Protein AF-A0A8T3NIB8-F1 (afdb_monomer_lite)

Structure (mmCIF, N/CA/C/O backbone):
data_AF-A0A8T3NIB8-F1
#
_entry.id   AF-A0A8T3NIB8-F1
#
loop_
_atom_site.group_PDB
_atom_site.id
_atom_site.type_symbol
_atom_site.label_atom_id
_atom_site.label_alt_id
_atom_site.label_comp_id
_atom_site.label_asym_id
_atom_site.label_entity_id
_atom_site.label_seq_id
_atom_site.pdbx_PDB_ins_code
_atom_site.Cartn_x
_atom_site.Cartn_y
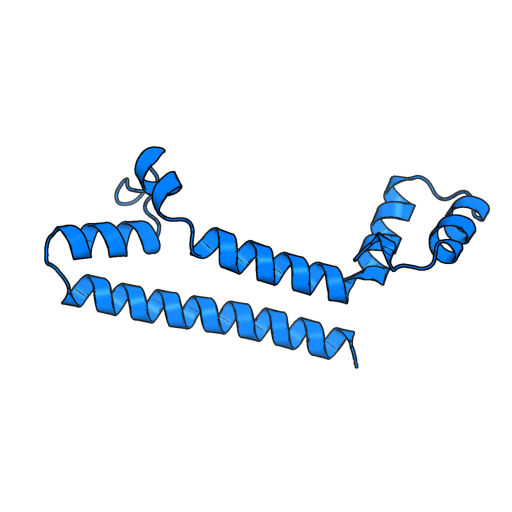_atom_site.Cartn_z
_atom_site.occupancy
_atom_site.B_iso_or_equiv
_atom_site.auth_seq_id
_atom_site.auth_comp_id
_atom_site.auth_asym_id
_atom_site.auth_atom_id
_atom_site.pdbx_PDB_model_num
ATOM 1 N N . ALA A 1 1 ? 17.795 0.548 -10.357 1.00 57.62 1 ALA A N 1
ATOM 2 C CA . ALA A 1 1 ? 16.723 0.029 -11.227 1.00 57.62 1 ALA A CA 1
ATOM 3 C C . ALA A 1 1 ? 16.842 0.654 -12.616 1.00 57.62 1 ALA A C 1
ATOM 5 O O . ALA A 1 1 ? 17.539 0.078 -13.430 1.00 57.62 1 ALA A O 1
ATOM 6 N N . LEU A 1 2 ? 16.345 1.875 -12.857 1.00 57.62 2 LEU A N 1
ATOM 7 C CA . LEU A 1 2 ? 16.507 2.562 -14.156 1.00 57.62 2 LEU A CA 1
ATOM 8 C C . LEU A 1 2 ? 17.973 2.742 -14.598 1.00 57.62 2 LEU A C 1
ATOM 10 O O . LEU A 1 2 ? 18.266 2.635 -15.777 1.00 57.62 2 LEU A O 1
ATOM 14 N N . ALA A 1 3 ? 18.899 2.926 -13.652 1.00 61.31 3 ALA A N 1
ATOM 15 C CA . ALA A 1 3 ? 20.339 3.001 -13.928 1.00 61.31 3 ALA A CA 1
ATOM 16 C C . ALA A 1 3 ? 20.997 1.662 -14.341 1.00 61.31 3 ALA A C 1
ATOM 18 O O . ALA A 1 3 ? 22.173 1.657 -14.677 1.00 61.31 3 ALA A O 1
ATOM 19 N N . LEU A 1 4 ? 20.268 0.538 -14.268 1.00 60.12 4 LEU A N 1
ATOM 20 C CA . LEU A 1 4 ? 20.717 -0.780 -14.745 1.00 60.12 4 LEU A CA 1
ATOM 21 C C . LEU A 1 4 ? 20.227 -1.079 -16.171 1.00 60.12 4 LEU A C 1
ATOM 23 O O . LEU A 1 4 ? 20.554 -2.134 -16.699 1.00 60.12 4 LEU A O 1
ATOM 27 N N . LEU A 1 5 ? 19.406 -0.207 -16.769 1.00 65.56 5 LEU A N 1
ATOM 28 C CA . LEU A 1 5 ? 19.082 -0.314 -18.190 1.00 65.56 5 LEU A CA 1
ATOM 29 C C . LEU A 1 5 ? 20.288 0.165 -18.995 1.00 65.56 5 LEU A C 1
ATOM 31 O O . LEU A 1 5 ? 20.830 1.233 -18.699 1.00 65.56 5 LEU A O 1
ATOM 35 N N . ASP A 1 6 ? 20.686 -0.613 -20.000 1.00 68.56 6 ASP A N 1
ATOM 36 C CA . ASP A 1 6 ? 21.865 -0.306 -20.798 1.00 68.56 6 ASP A CA 1
ATOM 37 C C . ASP A 1 6 ? 21.758 1.102 -21.408 1.00 68.56 6 ASP A C 1
ATOM 39 O O . ASP A 1 6 ? 20.744 1.436 -22.040 1.00 68.56 6 ASP A O 1
ATOM 43 N N . PRO A 1 7 ? 22.791 1.952 -21.251 1.00 69.56 7 PRO A N 1
ATOM 44 C CA . PRO A 1 7 ? 22.801 3.303 -21.812 1.00 69.56 7 PRO A CA 1
ATOM 45 C C . PRO A 1 7 ? 22.635 3.303 -23.340 1.00 69.56 7 PRO A C 1
ATOM 47 O O . PRO A 1 7 ? 22.194 4.305 -23.906 1.00 69.56 7 PRO A O 1
ATOM 50 N N . GLU A 1 8 ? 22.893 2.164 -23.993 1.00 72.94 8 GLU A N 1
ATOM 51 C CA . GLU A 1 8 ? 22.602 1.912 -25.405 1.00 72.94 8 GLU A CA 1
ATOM 52 C C . GLU A 1 8 ? 21.131 2.111 -25.778 1.00 72.94 8 GLU A C 1
ATOM 54 O O . GLU A 1 8 ? 20.866 2.704 -26.819 1.00 72.94 8 GLU A O 1
ATOM 59 N N . ILE A 1 9 ? 20.162 1.713 -24.942 1.00 74.50 9 ILE A N 1
ATOM 60 C CA . ILE A 1 9 ? 18.730 1.884 -25.265 1.00 74.50 9 ILE A CA 1
ATOM 61 C C . ILE A 1 9 ? 18.385 3.374 -25.356 1.00 74.50 9 ILE A C 1
ATOM 63 O O . ILE A 1 9 ? 17.665 3.814 -26.252 1.00 74.50 9 ILE A O 1
ATOM 67 N N . THR A 1 10 ? 18.941 4.176 -24.447 1.00 74.25 10 THR A N 1
ATOM 68 C CA . THR A 1 10 ? 18.723 5.628 -24.442 1.00 74.25 10 THR A CA 1
ATOM 69 C C . THR A 1 10 ? 19.457 6.299 -25.604 1.00 74.25 10 THR A C 1
ATOM 71 O O . THR A 1 10 ? 18.910 7.202 -26.237 1.00 74.25 10 THR A O 1
ATOM 74 N N . ALA A 1 11 ? 20.681 5.856 -25.904 1.00 77.31 11 ALA A N 1
ATOM 75 C CA . ALA A 1 11 ? 21.461 6.358 -27.031 1.00 77.31 11 ALA A CA 1
ATOM 76 C C . ALA A 1 11 ? 20.785 6.047 -28.377 1.00 77.31 11 ALA A C 1
ATOM 78 O O . ALA A 1 11 ? 20.681 6.936 -29.218 1.00 77.31 11 ALA A O 1
ATOM 79 N N . ALA A 1 12 ? 20.249 4.835 -28.546 1.00 79.06 12 ALA A N 1
ATOM 80 C CA . ALA A 1 12 ? 19.514 4.419 -29.735 1.00 79.06 12 ALA A CA 1
ATOM 81 C C . ALA A 1 12 ? 18.218 5.225 -29.924 1.00 79.06 12 ALA A C 1
ATOM 83 O O . ALA A 1 12 ? 17.978 5.751 -31.006 1.00 79.06 12 ALA A O 1
ATOM 84 N N . LEU A 1 13 ? 17.421 5.412 -28.865 1.00 78.81 13 LEU A N 1
ATOM 85 C CA . LEU A 1 13 ? 16.184 6.205 -28.930 1.00 78.81 13 LEU A CA 1
ATOM 86 C C . LEU A 1 13 ? 16.442 7.685 -29.262 1.00 78.81 13 LEU A C 1
ATOM 88 O O . LEU A 1 13 ? 15.643 8.313 -29.957 1.00 78.81 13 LEU A O 1
ATOM 92 N N . ARG A 1 14 ? 17.560 8.247 -28.785 1.00 77.88 14 ARG A N 1
ATOM 93 C CA . ARG A 1 14 ? 17.969 9.621 -29.114 1.00 77.88 14 ARG A CA 1
ATOM 94 C C . ARG A 1 14 ? 18.526 9.749 -30.528 1.00 77.88 14 ARG A C 1
ATOM 96 O O . ARG A 1 14 ? 18.261 10.758 -31.175 1.00 77.88 14 ARG A O 1
ATOM 103 N N . ALA A 1 15 ? 19.255 8.744 -31.011 1.00 81.69 15 ALA A N 1
ATOM 104 C CA . ALA A 1 15 ? 19.738 8.702 -32.390 1.00 81.69 15 ALA A CA 1
ATOM 105 C C . ALA A 1 15 ? 18.579 8.666 -33.405 1.00 81.69 15 ALA A C 1
ATOM 107 O O . ALA A 1 15 ? 18.686 9.265 -34.470 1.00 81.69 15 ALA A O 1
ATOM 108 N N . ASP A 1 16 ? 17.453 8.054 -33.031 1.00 80.69 16 ASP A N 1
ATOM 109 C CA . ASP A 1 16 ? 16.220 7.988 -33.829 1.00 80.69 16 ASP A CA 1
ATOM 110 C C . ASP A 1 16 ? 15.343 9.261 -33.734 1.00 80.69 16 ASP A C 1
ATOM 112 O O . ASP A 1 16 ? 14.228 9.312 -34.254 1.00 80.69 16 ASP A O 1
ATOM 116 N N . GLY A 1 17 ? 15.817 10.308 -33.045 1.00 81.25 17 GLY A N 1
ATOM 117 C CA . GLY A 1 17 ? 15.122 11.594 -32.924 1.00 81.25 17 GLY A CA 1
ATOM 118 C C . GLY A 1 17 ? 13.882 11.577 -32.019 1.00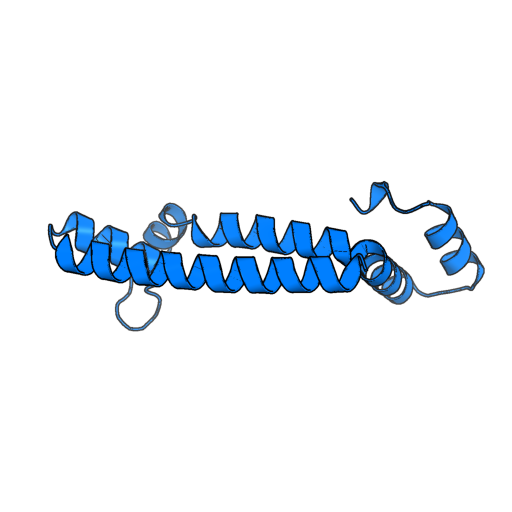 81.25 17 GLY A C 1
ATOM 119 O O . GLY A 1 17 ? 13.022 12.454 -32.136 1.00 81.25 17 GLY A O 1
ATOM 120 N N . ALA A 1 18 ? 13.745 10.593 -31.122 1.00 80.81 18 ALA A N 1
ATOM 121 C CA . ALA A 1 18 ? 12.585 10.500 -30.240 1.00 80.81 18 ALA A CA 1
ATOM 122 C C . ALA A 1 18 ? 12.533 11.659 -29.226 1.00 80.81 18 ALA A C 1
ATOM 124 O O . ALA A 1 18 ? 13.511 11.969 -28.548 1.00 80.81 18 ALA A O 1
ATOM 125 N N . ALA A 1 19 ? 11.351 12.263 -29.068 1.00 81.19 19 ALA A N 1
ATOM 126 C CA . ALA A 1 19 ? 11.110 13.277 -28.044 1.00 81.19 19 ALA A CA 1
ATOM 127 C C . ALA A 1 19 ? 11.221 12.686 -26.623 1.00 81.19 19 ALA A C 1
ATOM 129 O O . ALA A 1 19 ? 10.774 11.565 -26.375 1.00 81.19 19 ALA A O 1
ATOM 130 N N . GLU A 1 20 ? 11.730 13.469 -25.668 1.00 80.81 20 GLU A N 1
ATOM 131 C CA . GLU A 1 20 ? 11.936 13.084 -24.257 1.00 80.81 20 GLU A CA 1
ATOM 132 C C . GLU A 1 20 ? 10.768 12.314 -23.584 1.00 80.81 20 GLU A C 1
ATOM 134 O O . GLU A 1 20 ? 11.035 11.291 -22.948 1.00 80.81 20 GLU A O 1
ATOM 139 N N . PRO A 1 21 ? 9.473 12.673 -23.742 1.00 83.56 21 PRO A N 1
ATOM 140 C CA . PRO A 1 21 ? 8.386 11.887 -23.142 1.00 83.56 21 PRO A CA 1
ATOM 141 C C . PRO A 1 21 ? 8.241 10.484 -23.748 1.00 83.56 21 PRO A C 1
ATOM 143 O O . PRO A 1 21 ? 7.859 9.544 -23.051 1.00 83.56 21 PRO A O 1
ATOM 146 N N . ARG A 1 22 ? 8.578 10.315 -25.033 1.00 82.75 22 ARG A N 1
ATOM 147 C CA . ARG A 1 22 ? 8.573 9.009 -25.701 1.00 82.75 22 ARG A CA 1
ATOM 148 C C . ARG A 1 22 ? 9.716 8.138 -25.186 1.00 82.75 22 ARG A C 1
ATOM 150 O O . ARG A 1 22 ? 9.499 6.963 -24.919 1.00 82.75 22 ARG A O 1
ATOM 157 N N . VAL A 1 23 ? 10.896 8.725 -24.979 1.00 83.94 23 VAL A N 1
ATOM 158 C CA . VAL A 1 23 ? 12.044 8.032 -24.373 1.00 83.94 23 VAL A CA 1
ATOM 159 C C . VAL A 1 23 ? 11.700 7.552 -22.959 1.00 83.94 23 VAL A C 1
ATOM 161 O O . VAL A 1 23 ? 11.929 6.389 -22.632 1.00 83.94 23 VAL A O 1
ATOM 164 N N . ALA A 1 24 ? 11.080 8.408 -22.139 1.00 83.69 24 ALA A N 1
ATOM 165 C CA . ALA A 1 24 ? 10.664 8.052 -20.783 1.00 83.69 24 ALA A CA 1
ATOM 166 C C . ALA A 1 24 ? 9.643 6.901 -20.758 1.00 83.69 24 ALA A C 1
ATOM 168 O O . ALA A 1 24 ? 9.759 5.987 -19.939 1.00 83.69 24 ALA A O 1
ATOM 169 N N . TRP A 1 25 ? 8.669 6.919 -21.673 1.00 86.12 25 TRP A N 1
ATOM 170 C CA . TRP A 1 25 ? 7.681 5.849 -21.797 1.00 86.12 25 TRP A CA 1
ATOM 171 C C . TRP A 1 25 ? 8.317 4.509 -22.179 1.00 86.12 25 TRP A C 1
ATOM 173 O O . TRP A 1 25 ? 8.037 3.491 -21.545 1.00 86.12 25 TRP A O 1
ATOM 183 N N . GLU A 1 26 ? 9.211 4.499 -23.170 1.00 86.12 26 GLU A N 1
ATOM 184 C CA . GLU A 1 26 ? 9.869 3.260 -23.597 1.00 86.12 26 GLU A CA 1
ATOM 185 C C . GLU A 1 26 ? 10.818 2.712 -22.526 1.00 86.12 26 GLU A C 1
ATOM 187 O O . GLU A 1 26 ? 10.844 1.503 -22.294 1.00 86.12 26 GLU A O 1
ATOM 192 N N . LEU A 1 27 ? 11.520 3.577 -21.787 1.00 84.94 27 LEU A N 1
ATOM 193 C CA . LEU A 1 27 ? 12.319 3.156 -20.632 1.00 84.94 27 LEU A CA 1
ATOM 194 C C . LEU A 1 27 ? 11.449 2.551 -19.524 1.00 84.94 27 LEU A C 1
ATOM 196 O O . LEU A 1 27 ? 11.799 1.507 -18.972 1.00 84.94 27 LEU A O 1
ATOM 200 N N . ALA A 1 28 ? 10.298 3.155 -19.216 1.00 85.12 28 ALA A N 1
ATOM 201 C CA . ALA A 1 28 ? 9.358 2.607 -18.240 1.00 85.12 28 ALA A CA 1
ATOM 202 C C . ALA A 1 2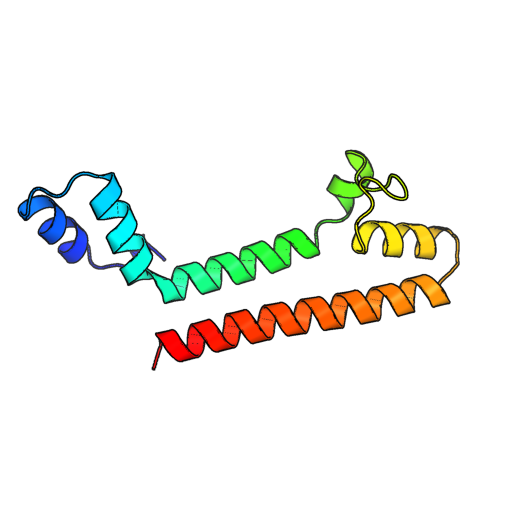8 ? 8.808 1.241 -18.684 1.00 85.12 28 ALA A C 1
ATOM 204 O O . ALA A 1 28 ? 8.674 0.325 -17.869 1.00 85.12 28 ALA A O 1
ATOM 205 N N . ARG A 1 29 ? 8.546 1.078 -19.985 1.00 85.25 29 ARG A N 1
ATOM 206 C CA . ARG A 1 29 ? 8.092 -0.181 -20.581 1.00 85.25 29 ARG A CA 1
ATOM 207 C C . ARG A 1 29 ? 9.180 -1.255 -20.558 1.00 85.25 29 ARG A C 1
ATOM 209 O O . ARG A 1 29 ? 8.876 -2.404 -20.242 1.00 85.25 29 ARG A O 1
ATOM 216 N N . ALA A 1 30 ? 10.435 -0.892 -20.822 1.00 85.69 30 ALA A N 1
ATOM 217 C CA . ALA A 1 30 ? 11.584 -1.791 -20.724 1.00 85.69 30 ALA A CA 1
ATOM 218 C C . ALA A 1 30 ? 11.852 -2.220 -19.270 1.00 85.69 30 ALA A C 1
ATOM 220 O O . ALA A 1 30 ? 12.044 -3.401 -18.989 1.00 85.69 30 ALA A O 1
ATOM 221 N N . ALA A 1 31 ? 11.761 -1.292 -18.312 1.00 87.75 31 ALA A N 1
ATOM 222 C CA . ALA A 1 31 ? 11.897 -1.572 -16.881 1.00 87.75 31 ALA A CA 1
ATOM 223 C C . ALA A 1 31 ? 10.598 -2.043 -16.201 1.00 87.75 31 ALA A C 1
ATOM 225 O O . ALA A 1 31 ? 10.534 -2.049 -14.970 1.00 87.75 31 ALA A O 1
ATOM 226 N N . ARG A 1 32 ? 9.576 -2.492 -16.946 1.00 86.88 32 ARG A N 1
ATOM 227 C CA . ARG A 1 32 ? 8.256 -2.872 -16.398 1.00 86.88 32 ARG A CA 1
ATOM 228 C C . ARG A 1 32 ? 8.324 -3.803 -15.179 1.00 86.88 32 ARG A C 1
ATOM 230 O O . ARG A 1 32 ? 7.592 -3.601 -14.215 1.00 86.88 32 ARG A O 1
ATOM 237 N N . ALA A 1 33 ? 9.244 -4.770 -15.166 1.00 86.94 33 ALA A N 1
ATOM 238 C CA . ALA A 1 33 ? 9.441 -5.676 -14.030 1.00 86.94 33 ALA A CA 1
ATOM 239 C C . ALA A 1 33 ? 9.892 -4.932 -12.762 1.00 86.94 33 ALA A C 1
ATOM 241 O O . ALA A 1 33 ? 9.376 -5.152 -11.669 1.00 86.94 33 ALA A O 1
ATOM 242 N N . GLN A 1 34 ? 10.840 -4.011 -12.918 1.00 88.81 34 GLN A N 1
ATOM 243 C CA . GLN A 1 34 ? 11.410 -3.226 -11.826 1.00 88.81 34 GLN A CA 1
ATOM 244 C C . GLN A 1 34 ? 10.421 -2.166 -11.334 1.00 88.81 34 GLN A C 1
ATOM 246 O O . GLN A 1 34 ? 10.346 -1.903 -10.136 1.00 88.81 34 GLN A O 1
ATOM 251 N N . VAL A 1 35 ? 9.618 -1.604 -12.244 1.00 89.94 35 VAL A N 1
ATOM 252 C CA . VAL A 1 35 ? 8.500 -0.720 -11.900 1.00 89.94 35 VAL A CA 1
ATOM 253 C C . VAL A 1 35 ? 7.499 -1.461 -11.015 1.00 89.94 35 VAL A C 1
ATOM 255 O O . VAL A 1 35 ? 7.134 -0.942 -9.966 1.00 89.94 35 VAL A O 1
ATOM 258 N N . LEU A 1 36 ? 7.120 -2.697 -11.358 1.00 90.56 36 LEU A N 1
ATOM 259 C CA . LEU A 1 36 ? 6.222 -3.503 -10.521 1.00 90.56 36 LEU A CA 1
ATOM 260 C C . LEU A 1 36 ? 6.796 -3.761 -9.119 1.00 90.56 36 LEU A C 1
ATOM 262 O O . LEU A 1 36 ? 6.060 -3.691 -8.138 1.00 90.56 36 LEU A O 1
ATOM 266 N N . VAL A 1 37 ? 8.103 -4.022 -8.998 1.00 91.19 37 VAL A N 1
ATOM 267 C CA . VAL A 1 37 ? 8.775 -4.157 -7.688 1.00 91.19 37 VAL A CA 1
ATOM 268 C C . VAL A 1 37 ? 8.700 -2.851 -6.891 1.00 91.19 37 VAL A C 1
ATOM 270 O O . VAL A 1 37 ? 8.368 -2.872 -5.707 1.00 91.19 37 VAL A O 1
ATOM 273 N N . ALA A 1 38 ? 8.970 -1.711 -7.531 1.00 92.00 38 ALA A N 1
ATOM 274 C CA . ALA A 1 38 ? 8.890 -0.405 -6.883 1.00 92.00 38 ALA A CA 1
ATOM 275 C C . ALA A 1 38 ? 7.460 -0.080 -6.420 1.00 92.00 38 ALA A C 1
ATOM 277 O O . ALA A 1 38 ? 7.273 0.419 -5.311 1.00 92.00 38 ALA A O 1
ATOM 278 N N . VAL A 1 39 ? 6.451 -0.419 -7.230 1.00 93.12 39 VAL A N 1
ATOM 279 C CA . VAL A 1 39 ? 5.032 -0.284 -6.870 1.00 93.12 39 VAL A CA 1
ATOM 280 C C . VAL A 1 39 ? 4.692 -1.152 -5.660 1.00 93.12 39 VAL A C 1
ATOM 282 O O . VAL A 1 39 ? 4.082 -0.652 -4.719 1.00 93.12 39 VAL A O 1
ATOM 285 N N . ALA A 1 40 ? 5.126 -2.416 -5.634 1.00 92.50 40 ALA A N 1
ATOM 286 C CA . ALA A 1 40 ? 4.896 -3.305 -4.496 1.00 92.50 40 ALA A CA 1
ATOM 287 C C . ALA A 1 40 ? 5.539 -2.770 -3.202 1.00 92.50 40 ALA A C 1
ATOM 289 O O . ALA A 1 40 ? 4.898 -2.741 -2.151 1.00 92.50 40 ALA A O 1
ATOM 290 N N . ALA A 1 41 ? 6.776 -2.272 -3.285 1.00 92.94 41 ALA A N 1
ATOM 291 C CA . ALA A 1 41 ? 7.464 -1.663 -2.149 1.00 92.94 41 ALA A CA 1
ATOM 292 C C . ALA A 1 41 ? 6.758 -0.384 -1.656 1.00 92.94 41 ALA A C 1
ATOM 294 O O . ALA A 1 41 ? 6.567 -0.199 -0.452 1.00 92.94 41 ALA A O 1
ATOM 295 N N . GLY A 1 42 ? 6.331 0.484 -2.580 1.00 94.94 42 GLY A N 1
ATOM 296 C CA . GLY A 1 42 ? 5.577 1.698 -2.264 1.00 94.94 42 GLY A CA 1
ATOM 297 C C . GLY A 1 42 ? 4.222 1.397 -1.624 1.00 94.94 42 GLY A C 1
ATOM 298 O O . GLY A 1 42 ? 3.858 2.031 -0.636 1.00 94.94 42 GLY A O 1
ATOM 299 N N . PHE A 1 43 ? 3.512 0.384 -2.126 1.00 93.81 43 PHE A N 1
ATOM 300 C CA . PHE A 1 43 ? 2.252 -0.089 -1.557 1.00 93.81 43 PHE A CA 1
ATOM 301 C C . PHE A 1 43 ? 2.425 -0.570 -0.112 1.00 93.81 43 PHE A C 1
ATOM 303 O O . PHE A 1 43 ? 1.694 -0.120 0.771 1.00 93.81 43 PHE A O 1
ATOM 310 N N . GLY A 1 44 ? 3.425 -1.420 0.148 1.00 92.38 44 GLY A N 1
ATOM 311 C CA . GLY A 1 44 ? 3.720 -1.909 1.498 1.00 92.38 44 GLY A CA 1
ATOM 312 C C . GLY A 1 44 ? 4.036 -0.778 2.482 1.00 92.38 44 GLY A C 1
ATOM 313 O O . GLY A 1 44 ? 3.601 -0.807 3.631 1.00 92.38 44 GLY A O 1
ATOM 314 N N . ARG A 1 45 ? 4.731 0.266 2.023 1.00 94.00 45 ARG A N 1
ATOM 315 C CA . ARG A 1 45 ? 4.996 1.459 2.834 1.00 94.00 45 ARG A CA 1
ATOM 316 C C . ARG A 1 45 ? 3.734 2.291 3.076 1.00 94.00 45 ARG A C 1
ATOM 318 O O . ARG A 1 45 ? 3.516 2.730 4.198 1.00 94.00 45 ARG A O 1
ATOM 325 N N . ALA A 1 46 ? 2.902 2.493 2.057 1.00 91.94 46 ALA A N 1
ATOM 326 C CA . ALA A 1 46 ? 1.678 3.284 2.170 1.00 91.94 46 ALA A CA 1
ATOM 327 C C . ALA A 1 46 ? 0.642 2.636 3.103 1.00 91.94 46 ALA A C 1
ATOM 329 O O . ALA A 1 46 ? 0.029 3.331 3.905 1.00 91.94 46 ALA A O 1
ATOM 330 N N . ILE A 1 47 ? 0.468 1.311 3.040 1.00 90.81 47 ILE A N 1
ATOM 331 C CA . ILE A 1 47 ? -0.494 0.598 3.897 1.00 90.81 47 ILE A CA 1
ATOM 332 C C . ILE A 1 47 ? -0.032 0.507 5.359 1.00 90.81 47 ILE A C 1
ATOM 334 O O . ILE A 1 47 ? -0.860 0.393 6.255 1.00 90.81 47 ILE A O 1
ATOM 338 N N . ALA A 1 48 ? 1.278 0.573 5.612 1.00 89.00 48 ALA A N 1
ATOM 339 C CA . ALA A 1 48 ? 1.838 0.604 6.962 1.00 89.00 48 ALA A CA 1
ATOM 340 C C . ALA A 1 48 ? 1.776 2.001 7.609 1.00 89.00 48 ALA A C 1
ATOM 342 O O . ALA A 1 48 ? 1.985 2.131 8.816 1.00 89.00 48 ALA A O 1
ATOM 343 N N . GLU A 1 49 ? 1.492 3.050 6.831 1.00 91.50 49 GLU A N 1
ATOM 344 C CA . GLU A 1 49 ? 1.434 4.418 7.333 1.00 91.50 49 GLU A CA 1
ATOM 345 C C . GLU A 1 49 ? 0.106 4.672 8.055 1.00 91.50 49 GLU A C 1
ATOM 347 O O . GLU A 1 49 ? -0.956 4.796 7.446 1.00 91.50 49 GLU A O 1
ATOM 352 N N . VAL A 1 50 ? 0.172 4.763 9.383 1.00 89.50 50 VAL A N 1
ATOM 353 C CA . VAL A 1 50 ? -0.993 5.053 10.236 1.00 89.50 50 VAL A CA 1
ATOM 354 C C . VAL A 1 50 ? -0.818 6.374 10.976 1.00 89.50 50 VAL A C 1
ATOM 356 O O . VAL A 1 50 ? -1.772 7.143 11.099 1.00 89.50 50 VAL A O 1
ATOM 359 N N . GLY A 1 51 ? 0.400 6.683 11.423 1.00 86.81 51 GLY A N 1
ATOM 360 C CA . GLY A 1 51 ? 0.686 7.851 12.256 1.00 86.81 51 GLY A CA 1
ATOM 361 C C . GLY A 1 51 ? 0.364 9.166 11.554 1.00 86.81 51 GLY A C 1
ATOM 362 O O . GLY A 1 51 ? -0.400 9.970 12.091 1.00 86.81 51 GLY A O 1
ATOM 363 N N . ALA A 1 52 ? 0.862 9.350 10.327 1.00 89.38 52 ALA A N 1
ATOM 364 C CA . ALA A 1 52 ? 0.552 10.547 9.554 1.00 89.38 52 ALA A CA 1
ATOM 365 C C . ALA A 1 52 ? -0.962 10.683 9.347 1.00 89.38 52 ALA A C 1
ATOM 367 O O . ALA A 1 52 ? -1.535 11.731 9.632 1.00 89.38 52 ALA A O 1
ATOM 368 N N . SER A 1 53 ? -1.637 9.599 8.951 1.00 89.06 53 SER A N 1
ATOM 369 C CA . SER A 1 53 ? -3.084 9.618 8.709 1.00 89.06 53 SER A CA 1
ATOM 370 C C . SER A 1 53 ? -3.905 9.964 9.958 1.00 89.06 53 SER A C 1
ATOM 372 O O . SER A 1 53 ? -4.895 10.680 9.844 1.00 89.06 53 SER A O 1
ATOM 374 N N . LEU A 1 54 ? -3.482 9.553 11.159 1.00 89.00 54 LEU A N 1
ATOM 375 C CA . LEU A 1 54 ? -4.133 9.961 12.407 1.00 89.00 54 LEU A CA 1
ATOM 376 C C . LEU A 1 54 ? -3.957 11.462 12.689 1.00 89.00 54 LEU A C 1
ATOM 378 O O . LEU A 1 54 ? -4.901 12.095 13.156 1.00 89.00 54 LEU A O 1
ATOM 382 N N . MET A 1 55 ? -2.790 12.038 12.376 1.00 88.06 55 MET A N 1
ATOM 383 C CA . MET A 1 55 ? -2.479 13.453 12.627 1.00 88.06 55 MET A CA 1
ATOM 384 C C . MET A 1 55 ? -3.169 14.417 11.651 1.00 88.06 55 MET A C 1
ATOM 386 O O . MET A 1 55 ? -3.680 15.446 12.083 1.00 88.06 55 MET A O 1
ATOM 390 N N . VAL A 1 56 ? -3.207 14.104 10.348 1.00 86.62 56 VAL A N 1
ATOM 391 C CA . VAL A 1 56 ? -3.793 14.991 9.313 1.00 86.62 56 VAL A CA 1
ATOM 392 C C . VAL A 1 56 ? -5.293 14.783 9.066 1.00 86.62 56 VAL A C 1
ATOM 394 O O . VAL A 1 56 ? -5.865 15.409 8.178 1.00 86.62 56 VAL A O 1
ATOM 397 N N . GLY A 1 57 ? -5.965 13.948 9.862 1.00 78.31 57 GLY A N 1
ATOM 398 C CA . GLY A 1 57 ? -7.428 13.836 9.833 1.00 78.31 57 GLY A CA 1
ATOM 399 C C . GLY A 1 57 ? -7.989 12.664 9.025 1.00 78.31 57 GLY A C 1
ATOM 400 O O . GLY A 1 57 ? -9.179 12.649 8.729 1.00 78.31 57 GLY A O 1
ATOM 401 N N . GLY A 1 58 ? -7.200 11.630 8.739 1.00 82.00 58 GLY A N 1
ATOM 402 C CA . GLY A 1 58 ? -7.632 10.334 8.188 1.00 82.00 58 GLY A CA 1
ATOM 403 C C . GLY A 1 58 ? -8.444 9.462 9.161 1.00 82.00 58 GLY A C 1
ATOM 404 O O . GLY A 1 58 ? -8.390 8.234 9.094 1.00 82.00 58 GLY A O 1
ATOM 405 N N . ASN A 1 59 ? -9.164 10.072 10.110 1.00 85.81 59 ASN A N 1
ATOM 406 C CA . ASN A 1 59 ? -9.945 9.386 11.144 1.00 85.81 59 ASN A CA 1
ATOM 407 C C . ASN A 1 59 ? -11.393 9.912 11.278 1.00 85.81 59 ASN A C 1
ATOM 409 O O . ASN A 1 59 ? -12.076 9.619 12.263 1.00 85.81 59 ASN A O 1
ATOM 413 N N . ILE A 1 60 ? -11.917 10.654 10.300 1.00 86.88 60 ILE A N 1
ATOM 414 C CA . ILE A 1 60 ? -13.312 11.126 10.330 1.00 86.88 60 ILE A CA 1
ATOM 415 C C . ILE A 1 60 ? -14.233 9.994 9.852 1.00 86.88 60 ILE A C 1
ATOM 417 O O . ILE A 1 60 ? -14.093 9.512 8.724 1.00 86.88 60 ILE A O 1
ATOM 421 N N . VAL A 1 61 ? -15.162 9.552 10.715 1.00 85.56 61 VAL A N 1
ATOM 422 C CA . VAL A 1 61 ? -16.129 8.476 10.406 1.00 85.56 61 VAL A CA 1
ATOM 423 C C . VAL A 1 61 ? -16.873 8.809 9.112 1.00 85.56 61 VAL A C 1
ATOM 425 O O . VAL A 1 61 ? -17.403 9.908 8.975 1.00 85.56 61 VAL A O 1
ATOM 428 N N . GLY A 1 62 ? -16.934 7.864 8.173 1.00 82.81 62 GLY A N 1
ATOM 429 C CA . GLY A 1 62 ? -17.738 8.002 6.955 1.00 82.81 62 GLY A CA 1
ATOM 430 C C . GLY A 1 62 ? -17.212 9.005 5.923 1.00 82.81 62 GLY A C 1
ATOM 431 O O . GLY A 1 62 ? -17.873 9.199 4.909 1.00 82.81 62 GLY A O 1
ATOM 432 N N . GLN A 1 63 ? -16.048 9.626 6.150 1.00 89.56 63 GLN A N 1
ATOM 433 C CA . GLN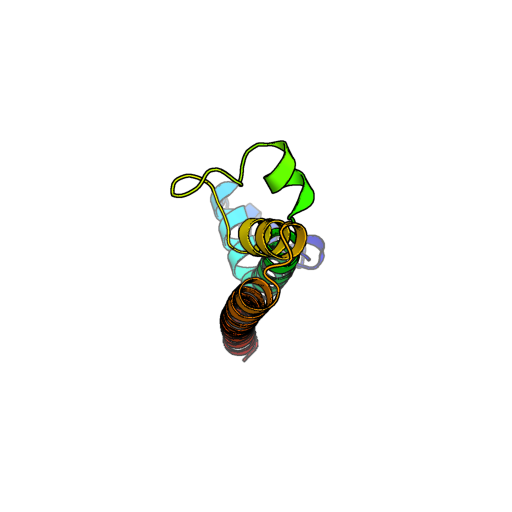 A 1 63 ? -15.438 10.550 5.188 1.00 89.56 63 GLN A CA 1
ATOM 434 C C . GLN A 1 63 ? -14.002 10.160 4.841 1.00 89.56 63 GLN A C 1
ATOM 436 O O . GLN A 1 63 ? -13.717 9.802 3.704 1.00 89.56 63 GLN A O 1
ATOM 441 N N . THR A 1 64 ? -13.097 10.209 5.819 1.00 90.19 64 THR A N 1
ATOM 442 C CA . THR A 1 64 ? -11.646 10.064 5.592 1.00 90.19 64 THR A CA 1
ATOM 443 C C . THR A 1 64 ? -11.032 8.897 6.358 1.00 90.19 64 THR A C 1
ATOM 445 O O . THR A 1 64 ? -9.827 8.667 6.272 1.00 90.19 64 THR A O 1
ATOM 448 N N . ARG A 1 65 ? -11.838 8.166 7.136 1.00 92.38 65 ARG A N 1
ATOM 449 C CA . ARG A 1 65 ? -11.371 7.029 7.927 1.00 92.38 65 ARG A CA 1
ATOM 450 C C . ARG A 1 65 ? -10.963 5.865 7.035 1.00 92.38 65 ARG A C 1
ATOM 452 O O . ARG A 1 65 ? -11.789 5.304 6.320 1.00 92.38 65 ARG A O 1
ATOM 459 N N . ILE A 1 66 ? -9.703 5.468 7.160 1.00 91.94 66 ILE A N 1
ATOM 460 C CA . ILE A 1 66 ? -9.142 4.283 6.514 1.00 91.94 66 ILE A CA 1
ATOM 461 C C . ILE A 1 66 ? -9.097 3.098 7.489 1.00 91.94 66 ILE A C 1
ATOM 463 O O . ILE A 1 66 ? -9.203 3.261 8.705 1.00 91.94 66 ILE A O 1
ATOM 467 N N . LEU A 1 67 ? -8.946 1.881 6.958 1.00 92.31 67 LEU A N 1
ATOM 468 C CA . LEU A 1 67 ? -8.965 0.647 7.757 1.00 92.31 67 LEU A CA 1
ATOM 469 C C . LEU A 1 67 ? -7.926 0.655 8.885 1.00 92.31 67 LEU A C 1
ATOM 471 O O . LEU A 1 67 ? -8.235 0.26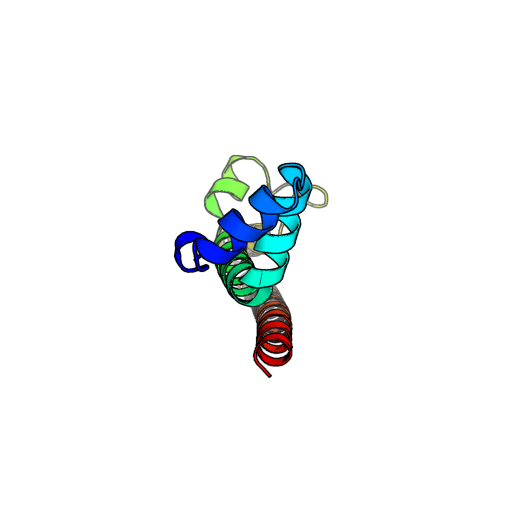4 10.006 1.00 92.31 67 LEU A O 1
ATOM 475 N N . THR A 1 68 ? -6.713 1.134 8.619 1.00 93.44 68 THR A N 1
ATOM 476 C CA . THR A 1 68 ? -5.621 1.155 9.601 1.00 93.44 68 THR A CA 1
ATOM 477 C C . THR A 1 68 ? -5.881 2.107 10.766 1.00 93.44 68 THR A C 1
ATOM 479 O O . THR A 1 68 ? -5.604 1.759 11.914 1.00 93.44 68 THR A O 1
ATOM 482 N N . THR A 1 69 ? -6.476 3.276 10.508 1.00 93.31 69 THR A N 1
ATOM 483 C CA . THR A 1 69 ? -6.869 4.213 11.570 1.00 93.31 69 THR A CA 1
ATOM 484 C C . THR A 1 69 ? -8.067 3.702 12.356 1.00 93.31 69 THR A C 1
ATOM 486 O O . THR A 1 69 ? -8.102 3.873 13.572 1.00 93.31 69 THR A O 1
ATOM 489 N N . ALA A 1 70 ? -9.005 3.006 11.704 1.00 92.81 70 ALA A N 1
ATOM 490 C CA . ALA A 1 70 ? -10.092 2.314 12.389 1.00 92.81 70 ALA A CA 1
ATOM 491 C C . ALA A 1 70 ? -9.561 1.225 13.337 1.00 92.81 70 ALA A C 1
ATOM 493 O O . ALA A 1 70 ? -9.952 1.200 14.498 1.00 92.81 70 ALA A O 1
ATOM 494 N N . ILE A 1 71 ? -8.615 0.389 12.891 1.00 94.50 71 ILE A N 1
ATOM 495 C CA . ILE A 1 71 ? -7.968 -0.626 13.741 1.00 94.50 71 ILE A CA 1
ATOM 496 C C . ILE A 1 71 ? -7.310 0.030 14.960 1.00 94.50 71 ILE A C 1
ATOM 498 O O . ILE A 1 71 ? -7.541 -0.406 16.089 1.00 94.50 71 ILE A O 1
ATOM 502 N N . ALA A 1 72 ? -6.527 1.094 14.751 1.00 93.38 72 ALA A N 1
ATOM 503 C CA . ALA A 1 72 ? -5.857 1.806 15.837 1.00 93.38 72 ALA A CA 1
ATOM 504 C C . ALA A 1 72 ? -6.858 2.412 16.836 1.00 93.38 72 ALA A C 1
ATOM 506 O O . ALA A 1 72 ? -6.661 2.317 18.048 1.00 93.38 72 ALA A O 1
ATOM 507 N N . LEU A 1 73 ? -7.956 2.990 16.339 1.00 92.12 73 LEU A N 1
ATOM 508 C CA . LEU A 1 73 ? -8.995 3.592 17.168 1.00 92.12 73 LEU A CA 1
ATOM 509 C C . LEU A 1 73 ? -9.755 2.547 17.996 1.00 92.12 73 LEU A C 1
ATOM 511 O O . LEU A 1 73 ? -9.928 2.746 19.195 1.00 92.12 73 LEU A O 1
ATOM 515 N N . GLU A 1 74 ? -10.208 1.452 17.383 1.00 93.62 74 GLU A N 1
ATOM 516 C CA . GLU A 1 74 ? -10.947 0.400 18.096 1.00 93.62 74 GLU A CA 1
ATOM 517 C C . GLU A 1 74 ? -10.053 -0.324 19.114 1.00 93.62 74 GLU A C 1
ATOM 519 O O . GLU A 1 74 ? -10.484 -0.588 20.235 1.00 93.62 74 GLU A O 1
ATOM 524 N N . THR A 1 75 ? -8.767 -0.517 18.796 1.00 94.50 75 THR A N 1
ATOM 525 C CA . THR A 1 75 ? -7.769 -1.010 19.764 1.00 94.50 75 THR A CA 1
ATOM 526 C C . THR A 1 75 ? -7.629 -0.054 20.953 1.00 94.50 75 THR A C 1
ATOM 528 O O . THR A 1 75 ? -7.627 -0.496 22.098 1.00 94.50 75 THR A O 1
ATOM 531 N N . GLY A 1 76 ? -7.563 1.259 20.704 1.00 92.88 76 GLY A N 1
ATOM 532 C CA . GLY A 1 76 ? -7.466 2.274 21.760 1.00 92.88 76 GLY A CA 1
ATOM 533 C C . GLY A 1 76 ? -8.712 2.381 22.646 1.00 92.88 76 GLY A C 1
ATOM 534 O O . GLY A 1 76 ? -8.600 2.778 23.803 1.00 92.88 76 GLY A O 1
ATOM 535 N N . LYS A 1 77 ? -9.888 1.997 22.134 1.00 93.62 77 LYS A N 1
ATOM 536 C CA . LYS A 1 77 ? -11.140 1.909 22.906 1.00 93.62 77 LYS A CA 1
ATOM 537 C C . LYS A 1 77 ? -11.263 0.623 23.732 1.00 93.62 77 LYS A C 1
ATOM 539 O O . LYS A 1 77 ? -12.163 0.537 24.560 1.00 93.62 77 LYS A O 1
ATOM 544 N N . GLY A 1 78 ? -10.398 -0.368 23.504 1.00 95.50 78 GLY A N 1
ATOM 545 C CA . GLY A 1 78 ? -10.502 -1.703 24.103 1.00 95.50 78 GLY A CA 1
ATOM 546 C C . GLY A 1 78 ? -11.419 -2.673 23.344 1.00 95.50 78 GLY A C 1
ATOM 547 O O . GLY A 1 78 ? -11.603 -3.806 23.784 1.00 95.50 78 GLY A O 1
ATOM 548 N N . GLU A 1 79 ? -11.945 -2.282 22.179 1.00 95.88 79 GLU A N 1
ATOM 549 C CA . GLU A 1 79 ? -12.795 -3.111 21.311 1.00 95.88 79 GLU A CA 1
ATOM 550 C C . GLU A 1 79 ? -11.940 -4.047 20.435 1.00 95.88 79 GLU A C 1
ATOM 552 O O . GLU A 1 79 ? -11.929 -3.989 19.200 1.00 95.88 79 GLU A O 1
ATOM 557 N N . PHE A 1 80 ? -11.176 -4.931 21.084 1.00 95.50 80 PHE A N 1
ATOM 558 C CA . PHE A 1 80 ? -10.199 -5.791 20.407 1.00 95.50 80 PHE A CA 1
ATOM 559 C C . PHE A 1 80 ? -10.834 -6.768 19.417 1.00 95.50 80 PHE A C 1
ATOM 561 O O . PHE A 1 80 ? -10.221 -7.082 18.400 1.00 95.50 80 PHE A O 1
ATOM 568 N N . ALA A 1 81 ? -12.060 -7.232 19.673 1.00 96.81 81 ALA A N 1
ATOM 569 C CA . ALA A 1 81 ? -12.761 -8.135 18.762 1.00 96.81 81 ALA A CA 1
ATOM 570 C C . ALA A 1 81 ? -12.965 -7.490 17.380 1.00 96.81 81 ALA A C 1
ATOM 572 O O . ALA A 1 81 ? -12.643 -8.091 16.353 1.00 96.81 81 ALA A O 1
ATOM 573 N N . LEU A 1 82 ? -13.428 -6.236 17.358 1.00 95.56 82 LEU A N 1
ATOM 574 C CA . LEU A 1 82 ? -13.619 -5.479 16.125 1.00 95.56 82 LEU A CA 1
ATOM 575 C C . LEU A 1 82 ? -12.275 -5.126 15.475 1.00 95.56 82 LEU A C 1
ATOM 577 O O . LEU A 1 82 ? -12.120 -5.284 14.263 1.00 95.56 82 LEU A O 1
ATOM 581 N N . ALA A 1 83 ? -11.284 -4.708 16.268 1.00 95.88 83 ALA A N 1
ATOM 582 C CA . ALA A 1 83 ? -9.947 -4.396 15.766 1.00 95.88 83 ALA A CA 1
ATOM 583 C C . ALA A 1 83 ? -9.278 -5.603 15.084 1.00 95.88 83 ALA A C 1
ATOM 585 O O . ALA A 1 83 ? -8.718 -5.465 13.996 1.00 95.88 83 ALA A O 1
ATOM 586 N N . LEU A 1 84 ? -9.381 -6.796 15.679 1.00 97.12 84 LEU A N 1
ATOM 587 C CA . LEU A 1 84 ? -8.851 -8.038 15.111 1.00 97.12 84 LEU A CA 1
ATOM 588 C C . LEU A 1 84 ? -9.590 -8.445 13.834 1.00 97.12 84 LEU A C 1
ATOM 590 O O . LEU A 1 84 ? -8.945 -8.840 12.863 1.00 97.12 84 LEU A O 1
ATOM 594 N N . ALA A 1 85 ? -10.919 -8.305 13.797 1.00 97.44 85 ALA A N 1
ATOM 595 C CA . ALA A 1 85 ? -11.704 -8.584 12.596 1.00 97.44 85 ALA A CA 1
ATOM 596 C C . ALA A 1 85 ? -11.294 -7.670 11.426 1.00 97.44 85 ALA A C 1
ATOM 598 O O . ALA A 1 85 ? -11.029 -8.148 10.321 1.00 97.44 85 ALA A O 1
ATOM 599 N N . LEU A 1 86 ? -11.164 -6.363 11.676 1.00 96.19 86 LEU A N 1
ATOM 600 C CA . LEU A 1 86 ? -10.682 -5.400 10.682 1.00 96.19 86 LEU A CA 1
ATOM 601 C C . LEU A 1 86 ? -9.230 -5.682 10.267 1.00 96.19 86 LEU A C 1
ATOM 603 O O . LEU A 1 86 ? -8.901 -5.588 9.085 1.00 96.19 86 LEU A O 1
ATOM 607 N N . GLY A 1 87 ? -8.375 -6.076 11.213 1.00 95.69 87 GLY A N 1
ATOM 608 C CA . GLY A 1 87 ? -6.995 -6.480 10.949 1.00 95.69 87 GLY A CA 1
ATOM 609 C C . GLY A 1 87 ? -6.900 -7.697 10.027 1.00 95.69 87 GLY A C 1
ATOM 610 O O . GLY A 1 87 ? -6.115 -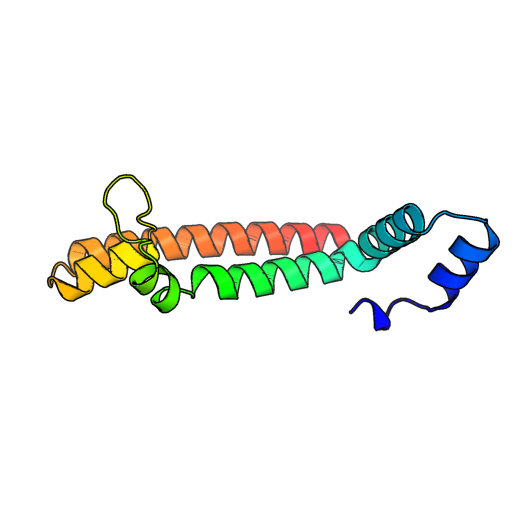7.689 9.080 1.00 95.69 87 GLY A O 1
ATOM 611 N N . ALA A 1 88 ? -7.741 -8.711 10.234 1.00 97.62 88 ALA A N 1
ATOM 612 C CA . ALA A 1 88 ? -7.804 -9.882 9.363 1.00 97.62 88 ALA A CA 1
ATOM 613 C C . ALA A 1 88 ? -8.248 -9.518 7.935 1.00 97.62 88 ALA A C 1
ATOM 615 O O . ALA A 1 88 ? -7.657 -9.997 6.965 1.00 97.62 88 ALA A O 1
ATOM 616 N N . ILE A 1 89 ? -9.235 -8.624 7.794 1.00 97.00 89 ILE A N 1
ATOM 617 C CA . ILE A 1 89 ? -9.668 -8.102 6.487 1.00 97.00 89 ILE A CA 1
ATOM 618 C C . ILE A 1 89 ? -8.515 -7.363 5.799 1.00 97.00 89 ILE A C 1
ATOM 620 O O . ILE A 1 89 ? -8.243 -7.602 4.623 1.00 97.00 89 ILE A O 1
ATOM 624 N N . LEU A 1 90 ? -7.806 -6.497 6.528 1.00 95.38 90 LEU A N 1
ATOM 625 C CA . LEU A 1 90 ? -6.669 -5.757 5.987 1.00 95.38 90 LEU A CA 1
ATOM 626 C C . LEU A 1 90 ? -5.550 -6.698 5.516 1.00 95.38 90 LEU A C 1
ATOM 628 O O . LEU A 1 90 ? -5.019 -6.508 4.424 1.00 95.38 90 LEU A O 1
ATOM 632 N N . LEU A 1 91 ? -5.223 -7.728 6.303 1.00 95.88 91 LEU A N 1
ATOM 633 C CA . LEU A 1 91 ? -4.227 -8.741 5.940 1.00 95.88 91 LEU A CA 1
ATOM 634 C C . LEU A 1 91 ? -4.625 -9.508 4.677 1.00 95.88 91 LEU A C 1
ATOM 636 O O . LEU A 1 91 ? -3.793 -9.693 3.789 1.00 95.88 91 LEU A O 1
ATOM 640 N N . LEU A 1 92 ? -5.893 -9.912 4.568 1.00 97.19 92 LEU A N 1
ATOM 641 C CA . LEU A 1 92 ? -6.407 -10.585 3.378 1.00 97.19 92 LEU A CA 1
ATOM 642 C C . LEU A 1 92 ? -6.276 -9.691 2.138 1.00 97.19 92 LEU A C 1
ATOM 644 O O . LEU A 1 92 ? -5.769 -10.135 1.110 1.00 97.19 92 LEU A O 1
ATOM 648 N N . LEU A 1 93 ? -6.677 -8.422 2.238 1.00 96.25 93 LEU A N 1
ATOM 649 C CA . LEU A 1 93 ? -6.563 -7.458 1.142 1.00 96.25 93 LEU A CA 1
ATOM 650 C C . LEU A 1 93 ? -5.103 -7.219 0.743 1.00 96.25 93 LEU A C 1
ATOM 652 O O . LEU A 1 93 ? -4.780 -7.244 -0.445 1.00 96.25 93 LEU A O 1
ATOM 656 N N . ALA A 1 94 ? -4.211 -7.038 1.719 1.00 94.81 94 ALA A N 1
ATOM 657 C CA . ALA A 1 94 ? -2.785 -6.861 1.471 1.00 94.81 94 ALA A CA 1
ATOM 658 C C . ALA A 1 94 ? -2.188 -8.078 0.750 1.00 94.81 94 ALA A C 1
ATOM 660 O O . ALA A 1 94 ? -1.433 -7.921 -0.211 1.00 94.81 94 ALA A O 1
ATOM 661 N N . PHE A 1 95 ? -2.571 -9.287 1.167 1.00 95.31 95 PHE A N 1
ATOM 662 C CA . PHE A 1 95 ? -2.135 -10.518 0.524 1.00 95.31 95 PHE A CA 1
ATOM 663 C C . PHE A 1 95 ? -2.647 -10.628 -0.914 1.00 95.31 95 PHE A C 1
ATOM 665 O O . PHE A 1 95 ? -1.865 -10.946 -1.806 1.00 95.31 95 PHE A O 1
ATOM 672 N N . LEU A 1 96 ? -3.924 -10.318 -1.165 1.00 96.25 96 LEU A N 1
ATOM 673 C CA . LEU A 1 96 ? -4.509 -10.344 -2.509 1.00 96.25 96 LEU A CA 1
ATOM 674 C C . LEU A 1 96 ? -3.813 -9.364 -3.457 1.00 96.25 96 LEU A C 1
ATOM 676 O O . LEU A 1 96 ? -3.456 -9.742 -4.573 1.00 96.25 96 LEU A O 1
ATOM 680 N N . VAL A 1 97 ? -3.565 -8.131 -3.009 1.00 95.12 97 VAL A N 1
ATOM 681 C CA . VAL A 1 97 ? -2.842 -7.131 -3.809 1.00 95.12 97 VAL A CA 1
ATOM 682 C C . VAL A 1 97 ? -1.413 -7.596 -4.082 1.00 95.12 97 VAL A C 1
ATOM 684 O O . VAL A 1 97 ? -0.961 -7.561 -5.226 1.00 95.12 97 VAL A O 1
ATOM 687 N N . ASN A 1 98 ? -0.706 -8.086 -3.061 1.00 93.56 98 ASN A N 1
ATOM 688 C CA . ASN A 1 98 ? 0.666 -8.555 -3.223 1.00 93.56 98 ASN A CA 1
ATOM 689 C C . ASN A 1 98 ? 0.755 -9.789 -4.139 1.00 93.56 98 ASN A C 1
ATOM 691 O O . ASN A 1 98 ? 1.660 -9.884 -4.967 1.00 93.56 98 ASN A O 1
ATOM 695 N N . ALA A 1 99 ? -0.207 -10.709 -4.047 1.00 94.50 99 ALA A N 1
ATOM 696 C CA . ALA A 1 99 ? -0.307 -11.861 -4.936 1.00 94.50 99 ALA A CA 1
ATOM 697 C C . ALA A 1 99 ? -0.562 -11.429 -6.387 1.00 94.50 99 ALA A C 1
ATOM 699 O O . ALA A 1 99 ? 0.129 -11.908 -7.284 1.00 94.50 99 ALA A O 1
ATOM 700 N N . ALA A 1 100 ? -1.481 -10.486 -6.621 1.00 93.94 100 ALA A N 1
ATOM 701 C CA . ALA A 1 100 ? -1.763 -9.949 -7.952 1.00 93.94 100 ALA A CA 1
ATOM 702 C C . ALA A 1 100 ? -0.534 -9.262 -8.572 1.00 93.94 100 ALA A C 1
ATOM 704 O O . ALA A 1 100 ? -0.195 -9.519 -9.729 1.00 93.94 100 ALA A O 1
ATOM 705 N N . LEU A 1 101 ? 0.184 -8.446 -7.792 1.00 92.50 101 LEU A N 1
ATOM 706 C CA . LEU A 1 101 ? 1.438 -7.823 -8.228 1.00 92.50 101 LEU A CA 1
ATOM 707 C C . LEU A 1 101 ? 2.510 -8.875 -8.543 1.00 92.50 101 LEU A C 1
ATOM 709 O O . LEU A 1 101 ? 3.160 -8.800 -9.587 1.00 92.50 101 LEU A O 1
ATOM 713 N N . GLY A 1 102 ? 2.653 -9.892 -7.689 1.00 92.00 102 GLY A N 1
ATOM 714 C CA . GLY A 1 102 ? 3.587 -10.998 -7.901 1.00 92.00 102 GLY A CA 1
ATOM 715 C C . GLY A 1 102 ? 3.260 -11.841 -9.140 1.00 92.00 102 GLY A C 1
ATOM 716 O O . GLY A 1 102 ? 4.164 -12.267 -9.859 1.00 92.00 102 GLY A O 1
ATOM 717 N N . TRP A 1 103 ? 1.979 -12.055 -9.445 1.00 91.00 103 TRP A N 1
ATOM 718 C CA . TRP A 1 103 ? 1.550 -12.730 -10.676 1.00 91.00 103 TRP A CA 1
ATOM 719 C C . TRP A 1 103 ? 1.899 -11.903 -11.917 1.00 91.00 103 TRP A C 1
ATOM 721 O O . TRP A 1 103 ? 2.448 -12.445 -12.878 1.00 91.00 103 TRP A O 1
ATOM 731 N N . GLY A 1 104 ? 1.674 -10.586 -11.870 1.00 87.31 104 GLY A N 1
ATOM 732 C CA . GLY A 1 104 ? 2.090 -9.664 -12.929 1.00 87.31 104 GLY A CA 1
ATOM 733 C C . GLY A 1 104 ? 3.600 -9.706 -13.176 1.00 87.31 104 GLY A C 1
ATOM 734 O O . GLY A 1 104 ? 4.035 -9.798 -14.321 1.00 87.31 104 GLY A O 1
ATOM 735 N N . GLN A 1 105 ? 4.412 -9.750 -12.118 1.00 87.50 105 GLN A N 1
ATOM 736 C CA . GLN A 1 105 ? 5.868 -9.889 -12.243 1.00 87.50 105 GLN A CA 1
ATOM 737 C C . GLN A 1 105 ? 6.279 -11.196 -12.931 1.00 87.50 105 GLN A C 1
ATOM 739 O O . GLN A 1 105 ? 7.143 -11.176 -13.805 1.00 87.50 105 GLN A O 1
ATOM 744 N N . ARG A 1 106 ? 5.641 -12.323 -12.586 1.00 85.44 106 ARG A N 1
ATOM 745 C CA . ARG A 1 106 ? 5.921 -13.623 -13.220 1.00 85.44 106 ARG A CA 1
ATOM 746 C C . ARG A 1 106 ? 5.569 -13.631 -14.704 1.00 85.44 106 ARG A C 1
ATOM 748 O O . ARG A 1 106 ? 6.368 -14.107 -15.496 1.00 85.44 106 ARG A O 1
ATOM 755 N N . SER A 1 107 ? 4.429 -13.053 -15.089 1.00 83.00 107 SER A N 1
ATOM 756 C CA . SER A 1 107 ? 4.033 -12.943 -16.507 1.00 83.00 107 SER A CA 1
ATOM 757 C C . SER A 1 107 ? 4.965 -12.064 -17.349 1.00 83.00 107 SER A C 1
ATOM 759 O O . SER A 1 107 ? 4.993 -12.170 -18.568 1.00 83.00 107 SER A O 1
ATOM 761 N N . VAL A 1 108 ? 5.714 -11.174 -16.699 1.00 78.69 108 VAL A N 1
ATOM 762 C CA . VAL A 1 108 ? 6.648 -10.248 -17.341 1.00 78.69 108 VAL A CA 1
ATOM 763 C C . VAL A 1 108 ? 8.049 -10.847 -17.488 1.00 78.69 108 VAL A C 1
ATOM 765 O O . VAL A 1 108 ? 8.786 -10.410 -18.375 1.00 78.69 108 VAL A O 1
ATOM 768 N N . ALA A 1 109 ? 8.405 -11.786 -16.607 1.00 67.12 109 ALA A N 1
ATOM 769 C CA . ALA A 1 109 ? 9.700 -12.461 -16.554 1.00 67.12 109 ALA A CA 1
ATOM 770 C C . ALA A 1 109 ? 9.744 -13.791 -17.334 1.00 67.12 109 ALA A C 1
ATOM 772 O O . ALA A 1 109 ? 10.831 -14.345 -17.489 1.00 67.12 109 ALA A O 1
ATOM 773 N N . GLY A 1 110 ? 8.585 -14.304 -17.763 1.00 51.78 110 GLY A N 1
ATOM 774 C CA . GLY A 1 110 ? 8.447 -15.491 -18.614 1.00 51.78 110 GLY A CA 1
ATOM 775 C C . GLY A 1 110 ? 8.364 -15.174 -20.099 1.00 51.78 110 GLY A C 1
ATOM 776 O O . GLY A 1 110 ? 8.086 -14.002 -20.447 1.00 51.78 110 GLY A O 1
#

Sequence (110 aa):
ALALLDPEITAALRADGAAEPRVAWELARAARAQVLVAVAAGFGRAIAEVGASLMVGGNIVGQTRILTTAIALETGKGEFALALALGAILLLLAFLVNAALGWGQRSVAG

Foldseek 3Di:
DLVPPPVVLVVVCVVVVHDPVVSVVVSCVVCVLVVLVVVLVVVVVVLPDQVVCVVVPCCDPPPRPDLSVVLVVCVVVVVNVVSVVSVVVSVVVNVVVNVVSVVVSVVVVD

Radius of gyration: 20.35 Å; chains: 1; bounding box: 40×30×58 Å

pLDDT: mean 87.01, std 9.54, range [51.78, 97.62]

Secondary structure (DSSP, 8-state):
-GGGS-HHHHHHHHHTT--HHHHHHHHHHHTHHHHHHHHHHHHHHHHH--HHHHHTTTT-TTTT--HHHHHHHHHHHT-HHHHHHHHHHHHHHHHHHHHHHHHHHHHHH-